Protein AF-A0A2A2PXE4-F1 (afdb_monomer_lite)

Foldseek 3Di:
DVLQVQLVVLLVVLVVQQVVVVVDDQPDDADVNHHPSNVVSVV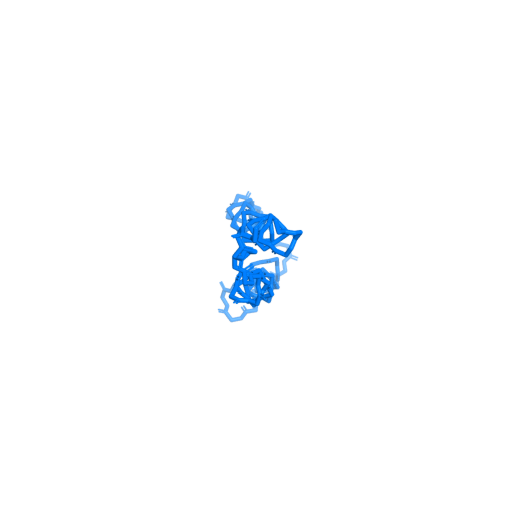SNVSSVVSNVPPDPPPPD

Secondary structure (DSSP, 8-state):
-HHHHHHHHHHHHHHHHHHHHHTS---S--BTTB-HHHHHHHHHHHHHHHHHHHS------

Sequence (61 aa):
MPGRLAGEFLIAYAAMRALGEVFREPDATLLFGLSRGTFYSIFLIAAGVVLIVRSRPAARS

Structure (mmCIF, N/CA/C/O backbone):
data_AF-A0A2A2PXE4-F1
#
_entry.id   AF-A0A2A2PXE4-F1
#
loop_
_atom_site.group_PDB
_atom_site.id
_atom_site.type_symbol
_atom_site.label_atom_id
_atom_site.label_alt_id
_atom_site.label_comp_id
_atom_site.label_asym_id
_atom_site.label_entity_id
_atom_site.label_seq_id
_atom_site.pdbx_PDB_ins_code
_atom_site.Cartn_x
_atom_site.Cartn_y
_atom_site.Cartn_z
_atom_site.occupancy
_atom_site.B_iso_or_equiv
_atom_site.auth_seq_id
_atom_site.auth_comp_id
_atom_site.auth_asym_id
_atom_site.auth_atom_id
_atom_site.pdbx_PDB_model_num
ATOM 1 N N . MET A 1 1 ? -7.764 6.557 16.326 1.00 60.44 1 MET A N 1
ATOM 2 C CA . MET A 1 1 ? -7.716 5.086 16.172 1.00 60.44 1 MET A CA 1
ATOM 3 C C . MET A 1 1 ? -6.420 4.727 15.466 1.00 60.44 1 MET A C 1
ATOM 5 O O . MET A 1 1 ? -6.316 5.046 14.287 1.00 60.44 1 MET A O 1
ATOM 9 N N . PRO A 1 2 ? -5.442 4.119 16.152 1.00 78.38 2 PRO A N 1
ATOM 10 C CA . PRO A 1 2 ? -4.139 3.786 15.565 1.00 78.38 2 PRO A CA 1
ATOM 11 C C . PRO A 1 2 ? -4.240 3.007 14.240 1.00 78.38 2 PRO A C 1
ATOM 13 O O . PRO A 1 2 ? -3.518 3.306 13.295 1.00 78.38 2 PRO A O 1
ATOM 16 N N . GLY A 1 3 ? -5.205 2.083 14.128 1.00 85.12 3 GLY A N 1
ATOM 17 C CA . GLY A 1 3 ? -5.414 1.277 12.917 1.00 85.12 3 GLY A CA 1
ATOM 18 C C . GLY A 1 3 ? -5.848 2.070 11.679 1.00 85.12 3 GLY A C 1
ATOM 19 O O . GLY A 1 3 ? -5.469 1.711 10.571 1.00 85.12 3 GLY A O 1
ATOM 20 N N . ARG A 1 4 ? -6.574 3.182 11.839 1.00 89.25 4 ARG A N 1
ATOM 21 C CA . ARG A 1 4 ? -7.056 3.955 10.687 1.00 89.25 4 ARG A CA 1
ATOM 22 C C . ARG A 1 4 ? -5.918 4.713 10.006 1.00 89.25 4 ARG A C 1
ATOM 24 O O . ARG A 1 4 ? -5.762 4.604 8.797 1.00 89.25 4 ARG A O 1
ATOM 31 N N . LEU A 1 5 ? -5.097 5.415 10.791 1.00 92.25 5 LEU A N 1
ATOM 32 C CA . LEU A 1 5 ? -3.943 6.159 10.275 1.00 92.25 5 LEU A CA 1
ATOM 33 C C . LEU A 1 5 ? -2.910 5.216 9.643 1.00 92.25 5 LEU A C 1
ATOM 35 O O . LEU A 1 5 ? -2.393 5.499 8.567 1.00 92.25 5 LEU A O 1
ATOM 39 N N . ALA A 1 6 ? -2.650 4.070 10.280 1.00 93.44 6 ALA A N 1
ATOM 40 C CA . ALA A 1 6 ? -1.779 3.044 9.714 1.00 93.44 6 ALA A CA 1
ATOM 41 C C . ALA A 1 6 ? -2.324 2.507 8.380 1.00 93.44 6 ALA A C 1
ATOM 43 O O . ALA A 1 6 ? -1.564 2.321 7.434 1.00 93.44 6 ALA A O 1
ATOM 44 N N . GLY A 1 7 ? -3.640 2.299 8.275 1.00 93.69 7 GLY A N 1
ATOM 45 C CA . GLY A 1 7 ? -4.249 1.852 7.028 1.00 93.69 7 GLY A CA 1
ATOM 46 C C . GLY A 1 7 ? -4.219 2.903 5.914 1.00 93.69 7 GLY A C 1
ATOM 47 O O . GLY A 1 7 ? -3.889 2.565 4.780 1.00 93.69 7 GLY A O 1
ATOM 48 N N . GLU A 1 8 ? -4.476 4.174 6.233 1.00 94.75 8 GLU A N 1
ATOM 49 C CA . GLU A 1 8 ? -4.345 5.296 5.289 1.00 94.75 8 GLU A CA 1
ATOM 50 C C . GLU A 1 8 ? -2.900 5.426 4.779 1.00 94.75 8 GLU A C 1
ATOM 52 O O . GLU A 1 8 ? -2.682 5.558 3.574 1.00 94.75 8 GLU A O 1
ATOM 57 N N . PHE A 1 9 ? -1.911 5.289 5.669 1.00 95.56 9 PHE A N 1
ATOM 58 C CA . PHE A 1 9 ? -0.496 5.270 5.296 1.00 95.56 9 PHE A CA 1
ATOM 59 C C . PHE A 1 9 ? -0.165 4.126 4.332 1.00 95.56 9 PHE A C 1
ATOM 61 O O . PHE A 1 9 ? 0.478 4.363 3.312 1.00 95.56 9 PHE A O 1
ATOM 68 N N . LEU A 1 10 ? -0.618 2.899 4.615 1.00 95.94 10 LEU A N 1
ATOM 69 C CA . LEU A 1 10 ? -0.347 1.744 3.752 1.00 95.94 10 LEU A CA 1
ATOM 70 C C . LEU A 1 10 ? -0.923 1.927 2.344 1.00 95.94 10 LEU A C 1
ATOM 72 O O . LEU A 1 10 ? -0.248 1.617 1.364 1.00 95.94 10 LEU A O 1
ATOM 76 N N . ILE A 1 11 ? -2.140 2.465 2.238 1.00 96.31 11 ILE A N 1
ATOM 77 C CA . ILE A 1 11 ? -2.786 2.726 0.946 1.00 96.31 11 ILE A CA 1
ATOM 78 C C . ILE A 1 11 ? -2.044 3.833 0.186 1.00 96.31 11 ILE A C 1
ATOM 80 O O . ILE A 1 11 ? -1.711 3.651 -0.986 1.00 96.31 11 ILE A O 1
ATOM 84 N N . ALA A 1 12 ? -1.741 4.958 0.843 1.00 96.00 12 ALA A N 1
ATOM 85 C CA . ALA A 1 12 ? -1.027 6.072 0.219 1.00 96.00 12 ALA A CA 1
ATOM 86 C C . ALA A 1 12 ? 0.387 5.671 -0.231 1.00 96.00 12 ALA A C 1
ATOM 88 O O . ALA A 1 12 ? 0.803 5.988 -1.347 1.00 96.00 12 ALA A O 1
ATOM 89 N N . TYR A 1 13 ? 1.106 4.915 0.602 1.00 95.31 13 TYR A N 1
ATOM 90 C CA . TYR A 1 13 ? 2.415 4.367 0.265 1.00 95.31 13 TYR A CA 1
ATOM 91 C C . TYR A 1 13 ? 2.337 3.438 -0.950 1.00 95.31 13 TYR A C 1
ATOM 93 O O . TYR A 1 13 ? 3.116 3.594 -1.890 1.00 95.31 13 TYR A O 1
ATOM 101 N N . ALA A 1 14 ? 1.379 2.505 -0.971 1.00 94.69 14 ALA A N 1
ATOM 102 C CA . ALA A 1 14 ? 1.204 1.569 -2.077 1.00 94.69 14 ALA A CA 1
ATOM 103 C C . ALA A 1 14 ? 0.926 2.288 -3.408 1.00 94.69 14 ALA A C 1
ATOM 105 O O . ALA A 1 14 ? 1.496 1.913 -4.437 1.00 94.69 14 ALA A O 1
ATOM 106 N N . ALA A 1 15 ? 0.108 3.347 -3.375 1.00 94.50 15 ALA A N 1
ATOM 107 C CA . ALA A 1 15 ? -0.200 4.180 -4.534 1.00 94.50 15 ALA A CA 1
ATOM 108 C C . ALA A 1 15 ? 1.033 4.940 -5.045 1.00 94.50 15 ALA A C 1
ATOM 110 O O . ALA A 1 15 ? 1.373 4.839 -6.223 1.00 94.50 15 ALA A O 1
ATOM 111 N N . MET A 1 16 ? 1.754 5.639 -4.161 1.00 94.94 16 MET A N 1
ATOM 112 C CA . MET A 1 16 ? 2.983 6.352 -4.533 1.00 94.94 16 MET A CA 1
ATOM 113 C C . MET A 1 16 ? 4.062 5.399 -5.050 1.00 94.94 16 MET A C 1
ATOM 115 O O . MET A 1 16 ? 4.775 5.719 -6.000 1.00 94.94 16 MET A O 1
ATOM 119 N N . ARG A 1 17 ? 4.158 4.199 -4.468 1.00 92.00 17 ARG A N 1
ATOM 120 C CA . ARG A 1 17 ? 5.089 3.163 -4.913 1.00 92.00 17 ARG A CA 1
ATOM 121 C C . ARG A 1 17 ? 4.761 2.671 -6.319 1.00 92.00 17 ARG A C 1
ATOM 123 O O . ARG A 1 17 ? 5.691 2.504 -7.104 1.00 92.00 17 ARG A O 1
ATOM 130 N N . ALA A 1 18 ? 3.484 2.439 -6.624 1.00 90.56 18 ALA A N 1
ATOM 131 C CA . ALA A 1 18 ? 3.041 2.044 -7.959 1.00 90.56 18 ALA A CA 1
ATOM 132 C C . ALA A 1 18 ? 3.268 3.169 -8.981 1.00 90.56 18 ALA A C 1
ATOM 134 O O . ALA A 1 18 ? 3.742 2.901 -10.079 1.00 90.56 18 ALA A O 1
ATOM 135 N N . LEU A 1 19 ? 3.011 4.424 -8.599 1.00 91.62 19 LEU A N 1
ATOM 136 C CA . LEU A 1 19 ? 3.267 5.589 -9.446 1.00 91.62 19 LEU A CA 1
ATOM 137 C C . LEU A 1 19 ? 4.757 5.737 -9.780 1.00 91.62 19 LEU A C 1
ATOM 139 O O . LEU A 1 19 ? 5.107 5.895 -10.943 1.00 91.62 19 LEU A O 1
ATOM 143 N N . GLY A 1 20 ? 5.640 5.636 -8.783 1.00 89.38 20 GLY A N 1
ATOM 144 C CA . GLY A 1 20 ? 7.089 5.703 -8.999 1.00 89.38 20 GLY A CA 1
ATOM 145 C C . GLY A 1 20 ? 7.615 4.586 -9.904 1.00 89.38 20 GLY A C 1
ATOM 146 O O . GLY A 1 20 ? 8.592 4.772 -10.620 1.00 89.38 20 GLY A O 1
ATOM 147 N N . GLU A 1 21 ? 6.940 3.440 -9.917 1.00 88.12 21 GLU A N 1
ATOM 148 C CA . GLU A 1 21 ? 7.314 2.306 -10.754 1.00 88.12 21 GLU A CA 1
ATOM 149 C C . GLU A 1 21 ? 7.008 2.519 -12.241 1.00 88.12 21 GLU A C 1
ATOM 151 O O . GLU A 1 21 ? 7.690 1.938 -13.076 1.00 88.12 21 GLU A O 1
ATOM 156 N N . VAL A 1 22 ? 6.042 3.381 -12.582 1.00 86.00 22 VAL A N 1
ATOM 157 C CA . VAL A 1 22 ? 5.747 3.758 -13.979 1.00 86.00 22 VAL A CA 1
ATOM 158 C C . VAL A 1 22 ? 6.919 4.513 -14.613 1.00 86.00 22 VAL A C 1
ATOM 160 O O . VAL A 1 22 ? 7.158 4.389 -15.809 1.00 86.00 22 VAL A O 1
ATOM 163 N N . PHE A 1 23 ? 7.666 5.276 -13.812 1.00 87.88 23 PHE A N 1
ATOM 164 C CA . PHE A 1 23 ? 8.832 6.039 -14.268 1.00 87.88 23 PHE A CA 1
ATOM 165 C C . PHE A 1 23 ? 10.135 5.239 -14.211 1.00 87.88 23 PHE A C 1
ATOM 167 O O . PHE A 1 23 ? 11.187 5.750 -14.593 1.00 87.88 23 PHE A O 1
ATOM 174 N N . ARG A 1 24 ? 10.089 4.006 -13.697 1.00 83.25 24 ARG A N 1
ATOM 175 C CA . ARG A 1 24 ? 11.264 3.159 -13.542 1.00 83.25 24 ARG A CA 1
ATOM 176 C C . ARG A 1 24 ? 11.398 2.253 -14.756 1.00 83.25 24 ARG A C 1
ATOM 178 O O . ARG A 1 24 ? 10.432 1.624 -15.179 1.00 83.25 24 ARG A O 1
ATOM 185 N N . GLU A 1 25 ? 12.609 2.142 -15.285 1.00 81.19 25 GLU A N 1
ATOM 186 C CA . GLU A 1 25 ? 12.903 1.129 -16.293 1.00 81.19 25 GLU A CA 1
ATOM 187 C C . GLU A 1 25 ? 12.726 -0.272 -15.681 1.00 81.19 25 GLU A C 1
ATOM 189 O O . GLU A 1 25 ? 13.252 -0.535 -14.590 1.00 81.19 25 GLU A O 1
ATOM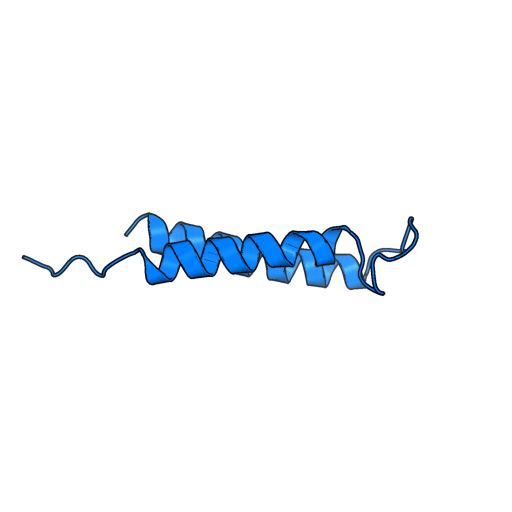 194 N N . PRO A 1 26 ? 11.967 -1.173 -16.331 1.00 75.19 26 PRO A N 1
ATOM 195 C CA . PRO A 1 26 ? 11.804 -2.532 -15.849 1.00 75.19 26 PRO A CA 1
ATOM 196 C C . PRO A 1 26 ? 13.130 -3.284 -16.001 1.00 75.19 26 PRO A C 1
ATOM 198 O O . PRO A 1 26 ? 13.466 -3.815 -17.052 1.00 75.19 26 PRO A O 1
ATOM 201 N N . ASP A 1 27 ? 13.865 -3.367 -14.900 1.00 74.94 27 ASP A N 1
ATOM 202 C CA . ASP A 1 27 ? 15.089 -4.158 -14.709 1.00 74.94 27 ASP A CA 1
ATOM 203 C C . ASP A 1 27 ? 14.844 -5.679 -14.666 1.00 74.94 27 ASP A C 1
ATOM 205 O O . ASP A 1 27 ? 15.748 -6.473 -14.400 1.00 74.94 27 ASP A O 1
ATOM 209 N N . ALA A 1 28 ? 13.598 -6.098 -14.870 1.00 75.56 28 ALA A N 1
A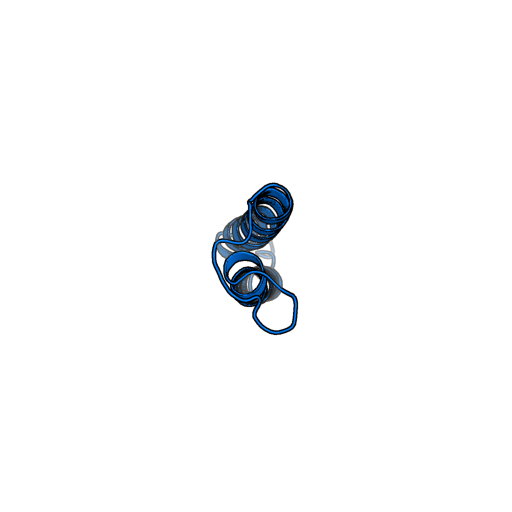TOM 210 C CA . ALA A 1 28 ? 13.104 -7.427 -14.583 1.00 75.56 28 ALA A CA 1
ATOM 211 C C . ALA A 1 28 ? 11.904 -7.782 -15.454 1.00 75.56 28 ALA A C 1
ATOM 213 O O . ALA A 1 28 ? 11.055 -6.934 -15.729 1.00 75.56 28 ALA A O 1
ATOM 214 N N . THR A 1 29 ? 11.760 -9.071 -15.778 1.00 77.94 29 THR A N 1
ATOM 215 C CA . THR A 1 29 ? 10.520 -9.587 -16.363 1.00 77.94 29 THR A CA 1
ATOM 216 C C . THR A 1 29 ? 9.334 -9.233 -15.469 1.00 77.94 29 THR A C 1
ATOM 218 O O . THR A 1 29 ? 9.357 -9.458 -14.254 1.00 77.94 29 THR A O 1
ATOM 221 N N . LEU A 1 30 ? 8.304 -8.665 -16.090 1.00 80.94 30 LEU A N 1
ATOM 222 C CA . LEU A 1 30 ? 7.061 -8.303 -15.428 1.00 80.94 30 LEU A CA 1
ATOM 223 C C . LEU A 1 30 ? 6.344 -9.566 -14.931 1.00 80.94 30 LEU A C 1
ATOM 225 O O . LEU A 1 30 ? 6.243 -10.565 -15.642 1.00 80.94 30 LEU A O 1
ATOM 229 N N . LEU A 1 31 ? 5.804 -9.502 -13.719 1.00 81.44 31 LEU A N 1
ATOM 230 C CA . LEU A 1 31 ? 4.911 -10.516 -13.169 1.00 81.44 31 LEU A CA 1
ATOM 231 C C . LEU A 1 31 ? 3.491 -10.183 -13.619 1.00 81.44 31 LEU A C 1
ATOM 233 O O . LEU A 1 31 ? 2.931 -9.181 -13.184 1.00 81.44 31 LEU A O 1
ATOM 237 N N . PHE A 1 32 ? 2.909 -11.000 -14.500 1.00 80.50 32 PHE A N 1
ATOM 238 C CA . PHE A 1 32 ? 1.564 -10.764 -15.051 1.00 80.50 32 PHE A CA 1
ATOM 239 C C . PHE A 1 32 ? 1.391 -9.371 -15.695 1.00 80.50 32 PHE A C 1
ATOM 241 O O . PHE A 1 32 ? 0.332 -8.760 -15.597 1.00 80.50 32 PHE A O 1
ATOM 248 N N . GLY A 1 33 ? 2.445 -8.834 -16.322 1.00 79.25 33 GLY A N 1
ATOM 249 C CA . GLY A 1 33 ? 2.429 -7.483 -16.902 1.00 79.25 33 GLY A CA 1
ATOM 250 C C . GLY A 1 33 ? 2.591 -6.347 -15.883 1.00 79.25 33 GLY A C 1
ATOM 251 O O . GLY A 1 33 ? 2.602 -5.182 -16.267 1.00 79.25 33 GLY A O 1
ATOM 252 N N . LEU A 1 34 ? 2.769 -6.669 -14.599 1.00 80.38 34 LEU A N 1
ATOM 253 C CA . LEU A 1 34 ? 3.065 -5.717 -13.537 1.00 80.38 34 LEU A CA 1
ATOM 254 C C . LEU A 1 34 ? 4.529 -5.807 -13.117 1.00 80.38 34 LEU A C 1
ATOM 256 O O . LEU A 1 34 ? 5.147 -6.872 -13.085 1.00 80.38 34 LEU A O 1
ATOM 260 N N . SER A 1 35 ? 5.080 -4.671 -12.712 1.00 86.94 35 SER A N 1
ATOM 261 C CA . SER A 1 35 ? 6.321 -4.672 -11.951 1.00 86.94 35 SER A CA 1
ATOM 262 C C . SER A 1 35 ? 6.139 -5.440 -10.634 1.00 86.94 35 SER A C 1
ATOM 264 O O . SER A 1 35 ? 5.065 -5.420 -10.028 1.00 86.94 35 SER A O 1
ATOM 266 N N . ARG A 1 36 ? 7.222 -6.049 -10.135 1.00 86.06 36 ARG A N 1
ATOM 267 C CA . ARG A 1 36 ? 7.261 -6.669 -8.801 1.00 86.06 36 ARG A CA 1
ATOM 268 C C . ARG A 1 36 ? 6.833 -5.685 -7.706 1.00 86.06 36 ARG A C 1
ATOM 270 O O . ARG A 1 36 ? 6.094 -6.062 -6.804 1.00 86.06 36 ARG A O 1
ATOM 277 N N . GLY A 1 37 ? 7.262 -4.423 -7.805 1.00 83.06 37 GLY A N 1
ATOM 278 C CA . GLY A 1 37 ? 6.887 -3.366 -6.864 1.00 83.06 37 GLY A CA 1
ATOM 279 C C . GLY A 1 37 ? 5.379 -3.125 -6.854 1.00 83.06 37 GLY A C 1
ATOM 280 O O . GLY A 1 37 ? 4.763 -3.103 -5.793 1.00 83.06 37 GLY A O 1
ATOM 281 N N . THR A 1 38 ? 4.773 -3.037 -8.038 1.00 85.88 38 THR A N 1
ATOM 282 C CA . THR A 1 38 ? 3.322 -2.863 -8.189 1.00 85.88 38 THR A CA 1
ATOM 283 C C . THR A 1 38 ? 2.541 -4.095 -7.734 1.00 85.88 38 THR A C 1
ATOM 285 O O . THR A 1 38 ? 1.526 -3.954 -7.057 1.00 85.88 38 THR A O 1
ATOM 288 N N . PHE A 1 39 ? 3.026 -5.303 -8.035 1.00 90.50 39 PHE A N 1
ATOM 289 C CA . PHE A 1 39 ? 2.401 -6.550 -7.593 1.00 90.50 39 PHE A CA 1
ATOM 290 C C . PHE A 1 39 ? 2.335 -6.637 -6.062 1.00 90.50 39 PHE A C 1
ATOM 292 O O . PHE A 1 39 ? 1.272 -6.895 -5.500 1.00 90.50 39 PHE A O 1
ATOM 299 N N . TYR A 1 40 ? 3.440 -6.351 -5.364 1.00 90.38 40 TYR A N 1
ATOM 300 C CA . TYR A 1 40 ? 3.453 -6.407 -3.901 1.00 90.38 40 TYR A CA 1
ATOM 301 C C . TYR A 1 40 ? 2.656 -5.276 -3.235 1.00 90.38 40 TYR A C 1
ATOM 303 O O . TYR A 1 40 ? 2.104 -5.478 -2.151 1.00 90.38 40 TYR A O 1
ATOM 311 N N . SER A 1 41 ? 2.509 -4.121 -3.895 1.00 92.31 41 SER A N 1
ATOM 312 C CA . SER A 1 41 ? 1.638 -3.037 -3.420 1.00 92.31 41 SER A CA 1
ATOM 313 C C . SER A 1 41 ? 0.170 -3.460 -3.267 1.00 92.31 41 SER A C 1
ATOM 3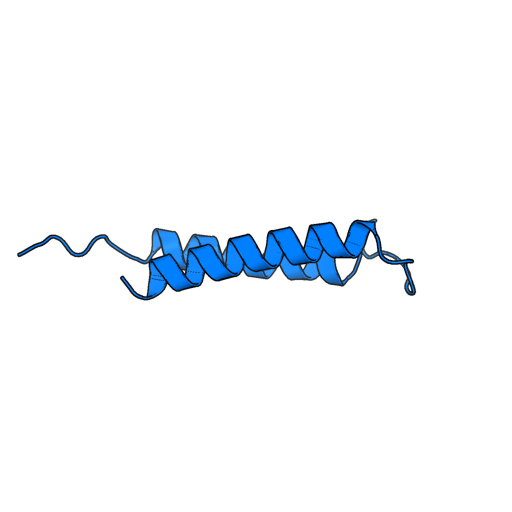15 O O . SER A 1 41 ? -0.531 -2.890 -2.432 1.00 92.31 41 SER A O 1
ATOM 317 N N . ILE A 1 42 ? -0.297 -4.492 -3.981 1.00 92.88 42 ILE A N 1
ATOM 318 C CA . ILE A 1 42 ? -1.662 -5.027 -3.830 1.00 92.88 42 ILE A CA 1
ATOM 319 C C . ILE A 1 42 ? -1.898 -5.522 -2.394 1.00 92.88 42 ILE A C 1
A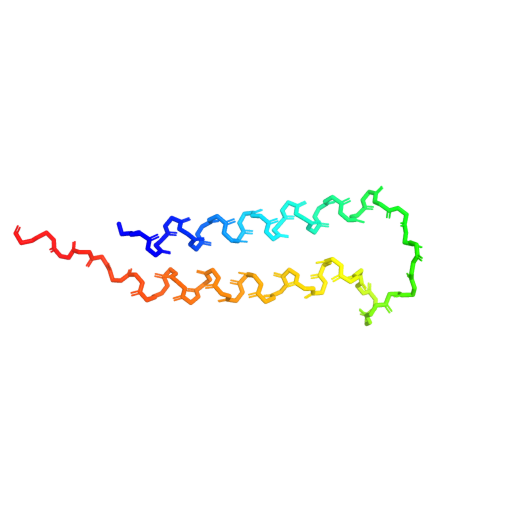TOM 321 O O . ILE A 1 42 ? -2.933 -5.225 -1.792 1.00 92.88 42 ILE A O 1
ATOM 325 N N . PHE A 1 43 ? -0.923 -6.219 -1.803 1.00 94.88 43 PHE A N 1
ATOM 326 C CA . PHE A 1 43 ? -1.035 -6.719 -0.429 1.00 94.88 43 PHE A CA 1
ATOM 327 C C . PHE A 1 43 ? -1.019 -5.586 0.601 1.00 94.88 43 PHE A C 1
ATOM 329 O O . PHE A 1 43 ? -1.696 -5.681 1.624 1.00 94.88 43 PHE A O 1
ATOM 336 N N . LEU A 1 44 ? -0.299 -4.495 0.322 1.00 94.31 44 LEU A N 1
ATOM 337 C CA . LEU A 1 44 ? -0.284 -3.307 1.179 1.00 94.31 44 LEU A CA 1
ATOM 338 C C . LEU A 1 44 ? -1.635 -2.585 1.161 1.00 94.31 44 LEU A C 1
ATOM 340 O O . LEU A 1 44 ? -2.133 -2.210 2.222 1.00 94.31 44 LEU A O 1
ATOM 344 N N . ILE A 1 45 ? -2.268 -2.463 -0.011 1.00 95.88 45 ILE A N 1
ATOM 345 C CA . ILE A 1 45 ? -3.635 -1.936 -0.126 1.00 95.88 45 ILE A CA 1
ATOM 346 C C . ILE A 1 45 ? -4.604 -2.822 0.665 1.00 95.88 45 ILE A C 1
ATOM 348 O O . ILE A 1 45 ? -5.370 -2.309 1.479 1.00 95.88 45 ILE A O 1
ATOM 352 N N . ALA A 1 46 ? -4.539 -4.146 0.489 1.00 96.06 46 ALA A N 1
ATOM 353 C CA . ALA A 1 46 ? -5.398 -5.084 1.211 1.00 96.06 46 ALA A CA 1
ATOM 354 C C . ALA A 1 46 ? -5.220 -4.976 2.737 1.00 96.06 46 ALA A C 1
ATOM 356 O O . ALA A 1 46 ? -6.204 -4.878 3.472 1.00 96.06 46 ALA A O 1
ATOM 357 N N . ALA A 1 47 ? -3.976 -4.926 3.221 1.00 94.50 47 ALA A N 1
ATOM 358 C CA . ALA A 1 47 ? -3.674 -4.735 4.637 1.00 94.50 47 ALA A CA 1
ATOM 359 C C . ALA A 1 47 ? -4.199 -3.387 5.158 1.00 94.50 47 ALA A C 1
ATOM 361 O O . ALA A 1 47 ? -4.804 -3.337 6.230 1.00 94.50 47 ALA A O 1
ATOM 362 N N . GLY A 1 48 ? -4.034 -2.307 4.388 1.00 94.31 48 GLY A N 1
ATOM 363 C CA . GLY A 1 48 ? -4.540 -0.986 4.748 1.00 94.31 48 GLY A CA 1
ATOM 364 C C . GLY A 1 48 ? -6.064 -0.944 4.863 1.00 94.31 48 GLY A C 1
ATOM 365 O O . GLY A 1 48 ? -6.591 -0.453 5.862 1.00 94.31 48 GLY A O 1
ATOM 366 N N . VAL A 1 49 ? -6.775 -1.554 3.909 1.00 94.56 49 VAL A N 1
ATOM 367 C CA . VAL A 1 49 ? -8.238 -1.707 3.957 1.00 94.56 49 VAL A CA 1
ATOM 368 C C . VAL A 1 49 ? -8.663 -2.503 5.190 1.00 94.56 49 VAL A C 1
ATOM 370 O O . VAL A 1 49 ? -9.559 -2.073 5.915 1.00 94.56 49 VAL A O 1
ATOM 373 N N . VAL A 1 50 ? -7.996 -3.623 5.489 1.00 94.19 50 VAL A N 1
ATOM 374 C CA . VAL A 1 50 ? -8.286 -4.431 6.686 1.00 94.19 50 VAL A CA 1
ATOM 375 C C . VAL A 1 50 ? -8.108 -3.615 7.968 1.00 94.19 50 VAL A C 1
ATOM 377 O O . VAL A 1 50 ? -8.947 -3.707 8.866 1.00 94.19 50 VAL A O 1
ATOM 380 N N . LEU A 1 51 ? -7.052 -2.804 8.066 1.00 92.12 51 LEU A N 1
ATOM 381 C CA . LEU A 1 51 ? -6.810 -1.956 9.233 1.00 92.12 51 LEU A CA 1
ATOM 382 C C . LEU A 1 51 ? -7.864 -0.853 9.383 1.00 92.12 51 LEU A C 1
ATOM 384 O O . LEU A 1 51 ? -8.321 -0.612 10.501 1.00 92.12 51 LEU A O 1
ATOM 388 N N . ILE A 1 52 ? -8.293 -0.227 8.284 1.00 91.88 52 ILE A N 1
ATOM 389 C CA . ILE A 1 52 ? -9.357 0.790 8.291 1.00 91.88 52 ILE A CA 1
ATOM 390 C C . ILE A 1 52 ? -10.696 0.168 8.697 1.00 91.88 52 ILE A C 1
ATOM 392 O O . ILE A 1 52 ? -11.355 0.670 9.601 1.00 91.88 52 ILE A O 1
ATOM 396 N N . VAL A 1 53 ? -11.080 -0.964 8.101 1.00 90.88 53 VAL A N 1
ATOM 397 C CA . VAL A 1 53 ? -12.349 -1.64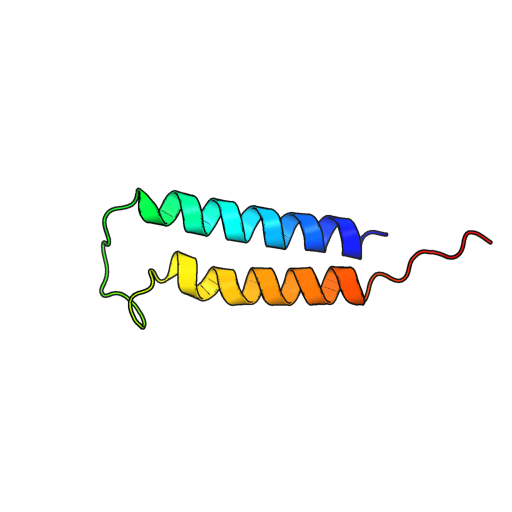5 8.415 1.00 90.88 53 VAL A CA 1
ATOM 398 C C . VAL A 1 53 ? -12.374 -2.147 9.864 1.00 90.88 53 VAL A C 1
ATOM 400 O O . VAL A 1 53 ? -13.405 -2.082 10.531 1.00 90.88 53 VAL A O 1
ATOM 403 N N . ARG A 1 54 ? -11.238 -2.629 10.386 1.00 88.38 54 ARG A N 1
ATOM 404 C CA . ARG A 1 54 ? -11.130 -3.102 11.777 1.00 88.38 54 ARG A CA 1
ATOM 405 C C . ARG A 1 54 ? -10.981 -1.986 12.800 1.00 88.38 54 ARG A C 1
ATOM 407 O O . ARG A 1 54 ? -11.256 -2.217 13.979 1.00 88.38 54 ARG A O 1
ATOM 414 N N . SER A 1 55 ? -10.567 -0.790 12.391 1.00 84.19 55 SER A N 1
ATOM 415 C CA . SER A 1 55 ? -10.552 0.361 13.287 1.00 84.19 55 SER A CA 1
ATOM 416 C C . SER A 1 55 ? -11.977 0.869 13.468 1.00 84.19 55 SER A C 1
ATOM 418 O O . SER A 1 55 ? -12.433 1.790 12.798 1.00 84.19 55 SER A O 1
ATOM 420 N N . ARG A 1 56 ? -12.693 0.250 14.416 1.00 69.12 56 ARG A N 1
ATOM 421 C CA . ARG A 1 56 ? -13.975 0.762 14.907 1.00 69.12 56 ARG A CA 1
ATOM 422 C C . ARG A 1 56 ? -13.793 2.244 15.253 1.00 69.12 56 ARG A C 1
ATOM 424 O O . ARG A 1 56 ? -12.777 2.574 15.856 1.00 69.12 56 ARG A O 1
ATOM 431 N N . PRO A 1 57 ? -14.713 3.159 14.921 1.00 58.91 57 PRO A N 1
ATOM 432 C CA . PRO A 1 57 ? -14.711 4.454 15.583 1.00 58.91 57 PRO A CA 1
ATOM 433 C C . PRO A 1 57 ? -14.810 4.179 17.086 1.00 58.91 57 PRO A C 1
ATOM 435 O O . PRO A 1 57 ? -15.650 3.386 17.511 1.00 58.91 57 PRO A O 1
ATOM 438 N N . ALA A 1 58 ? -13.925 4.770 17.893 1.00 57.69 58 ALA A N 1
ATOM 439 C CA . ALA A 1 58 ? -14.171 4.813 19.329 1.00 57.69 58 ALA A CA 1
ATOM 440 C C . ALA A 1 58 ? -15.471 5.588 19.419 1.00 57.69 58 ALA A C 1
ATOM 442 O O . ALA A 1 58 ? -15.482 6.786 19.127 1.00 57.69 58 ALA A O 1
ATOM 443 N N . ALA A 1 59 ? -16.565 4.891 19.719 1.00 54.03 59 ALA A N 1
ATOM 444 C CA . ALA A 1 59 ? -17.715 5.541 20.295 1.00 54.03 59 ALA A CA 1
ATOM 445 C C . ALA A 1 59 ? -17.136 6.386 21.431 1.00 54.03 59 ALA A C 1
ATOM 447 O O . ALA A 1 59 ? -16.526 5.841 22.352 1.00 54.03 59 ALA A O 1
ATOM 448 N N . ARG A 1 60 ? -17.177 7.712 21.264 1.00 54.16 60 ARG A N 1
ATOM 449 C CA . ARG A 1 60 ? -16.934 8.641 22.361 1.00 54.16 60 ARG A CA 1
ATOM 450 C C . ARG A 1 60 ? -17.920 8.219 23.449 1.00 54.16 60 ARG A C 1
ATOM 452 O O . ARG A 1 60 ? -19.119 8.394 23.245 1.00 54.16 60 ARG A O 1
ATOM 459 N N . SER A 1 61 ? -17.420 7.569 24.497 1.00 44.69 61 SER A N 1
ATOM 460 C CA . SER A 1 61 ? -18.105 7.465 25.784 1.00 44.69 61 SER A CA 1
ATOM 461 C C . SER A 1 61 ? -17.965 8.793 26.502 1.00 44.69 61 SER A C 1
ATOM 463 O O . SER A 1 61 ? -16.808 9.281 26.517 1.00 44.69 61 SER A O 1
#

Radius of gyration: 14.82 Å; chains: 1; bounding box: 33×19×43 Å

pLDDT: mean 85.24, std 11.99, range [44.69, 96.31]